Protein AF-A0A3S0TX10-F1 (afdb_monomer)

Mean predicted aligned error: 10.24 Å

Radius of gyration: 19.71 Å; Cα contacts (8 Å, |Δi|>4): 68; chains: 1; bounding box: 41×35×62 Å

Organism: NCBI:txid2138

Foldseek 3Di:
DVVVLLVVLLVVLLVVLLCVCPVDPVSCCLLAVVLLVVLVVCCVPPVVVCVVVVPLVVVVVSLCVSVVSLVVSVVVSCVVCVVPPPVCSCVPSVDDPVSSVVSVCVNSVVSNVVSSVVSLVVVQVVLVVDPNNSSVVSVVVVVVVVD

pLDDT: mean 72.16, std 9.37, range [47.22, 88.06]

Structure (mmCIF, N/CA/C/O backbone):
data_AF-A0A3S0TX10-F1
#
_entry.id   AF-A0A3S0TX10-F1
#
loop_
_atom_site.group_PDB
_atom_site.id
_atom_site.type_symbol
_atom_site.label_atom_id
_atom_site.label_alt_id
_at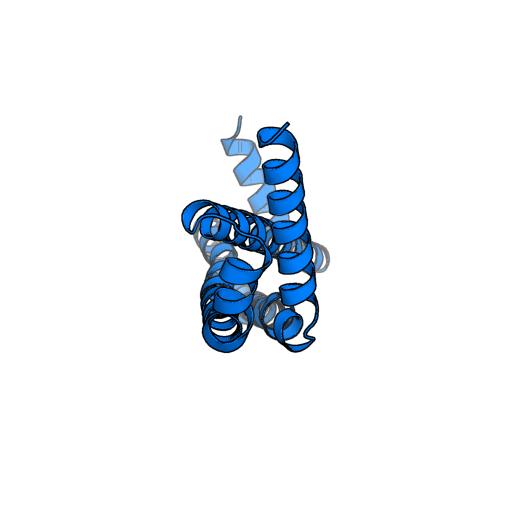om_site.label_comp_id
_atom_site.label_asym_id
_atom_site.label_entity_id
_atom_site.label_seq_id
_atom_site.pdbx_PDB_ins_code
_atom_site.Cartn_x
_atom_site.Cartn_y
_atom_site.Cartn_z
_atom_site.occupancy
_atom_site.B_iso_or_equiv
_atom_site.auth_seq_id
_atom_site.auth_comp_id
_atom_site.auth_asym_id
_atom_site.auth_atom_id
_atom_site.pdbx_PDB_model_num
ATOM 1 N N . MET A 1 1 ? -7.943 11.428 34.087 1.00 52.12 1 MET A N 1
ATOM 2 C CA . MET A 1 1 ? -8.126 9.959 33.962 1.00 52.12 1 MET A CA 1
ATOM 3 C C . MET A 1 1 ? -8.916 9.533 32.709 1.00 52.12 1 MET A C 1
ATOM 5 O O . MET A 1 1 ? -8.463 8.627 32.030 1.00 52.12 1 MET A O 1
ATOM 9 N N . LYS A 1 2 ? -10.019 10.205 32.319 1.00 59.22 2 LYS A N 1
ATOM 10 C CA . L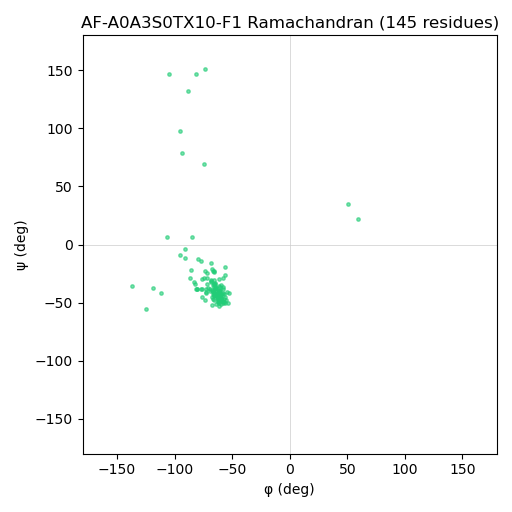YS A 1 2 ? -10.793 9.872 31.091 1.00 59.22 2 LYS A CA 1
ATOM 11 C C . LYS A 1 2 ? -10.019 9.995 29.761 1.00 59.22 2 LYS A C 1
ATOM 13 O O . LYS A 1 2 ? -10.216 9.179 28.869 1.00 59.22 2 LYS A O 1
ATOM 18 N N . ILE A 1 3 ? -9.114 10.972 29.629 1.00 62.28 3 ILE A N 1
ATOM 19 C CA . ILE A 1 3 ? -8.362 11.213 28.377 1.00 62.28 3 ILE A CA 1
ATOM 20 C C . ILE A 1 3 ? -7.417 10.046 28.047 1.00 62.28 3 ILE A C 1
ATOM 22 O O . ILE A 1 3 ? -7.389 9.579 26.910 1.00 62.28 3 ILE A O 1
ATOM 26 N N . SER A 1 4 ? -6.696 9.514 29.042 1.00 68.50 4 SER A N 1
ATOM 27 C CA . SER A 1 4 ? -5.776 8.390 28.817 1.00 68.50 4 SER A CA 1
ATOM 28 C C . SER A 1 4 ? -6.515 7.095 28.465 1.00 68.50 4 SER A C 1
ATOM 30 O O . SER A 1 4 ? -6.001 6.277 27.703 1.00 68.50 4 SER A O 1
ATOM 32 N N . GLN A 1 5 ? -7.739 6.918 28.969 1.00 75.44 5 GLN A N 1
ATOM 33 C CA . GLN A 1 5 ? -8.578 5.767 28.650 1.00 75.44 5 GLN A CA 1
ATOM 34 C C . GLN A 1 5 ? -9.140 5.853 27.222 1.00 75.44 5 GLN A C 1
ATOM 36 O O . GLN A 1 5 ? -9.071 4.866 26.491 1.00 75.44 5 GLN A O 1
ATOM 41 N N . ASN A 1 6 ? -9.586 7.037 26.786 1.00 74.75 6 ASN A N 1
ATOM 42 C CA . ASN A 1 6 ? -10.021 7.269 25.404 1.00 74.75 6 ASN A CA 1
ATOM 43 C C . ASN A 1 6 ? -8.884 7.046 24.400 1.00 74.75 6 ASN A C 1
ATOM 45 O O . ASN A 1 6 ? -9.085 6.378 23.388 1.00 74.75 6 ASN A O 1
ATOM 49 N N . TYR A 1 7 ? -7.675 7.526 24.705 1.00 81.19 7 TYR A N 1
ATOM 50 C CA . TYR A 1 7 ? -6.502 7.290 23.861 1.00 81.19 7 TYR A CA 1
ATOM 51 C C . TYR A 1 7 ? -6.169 5.794 23.738 1.00 81.19 7 TYR A C 1
ATOM 53 O O . TYR A 1 7 ? -5.956 5.284 22.637 1.00 81.19 7 TYR A O 1
ATOM 61 N N . LYS A 1 8 ? -6.202 5.050 24.854 1.00 83.25 8 LYS A N 1
ATOM 62 C CA . LYS A 1 8 ? -6.002 3.591 24.843 1.00 83.25 8 LYS A CA 1
ATOM 63 C C . LYS A 1 8 ? -7.059 2.866 24.006 1.00 83.25 8 LYS A C 1
ATOM 65 O O . LYS A 1 8 ? -6.717 1.927 23.289 1.00 83.25 8 LYS A O 1
ATOM 70 N N . MET A 1 9 ? -8.325 3.279 24.083 1.00 79.75 9 MET A N 1
ATOM 71 C CA . MET A 1 9 ? -9.402 2.678 23.287 1.00 79.75 9 MET A CA 1
ATOM 72 C C . MET A 1 9 ? -9.267 2.996 21.796 1.00 79.75 9 MET A C 1
ATOM 74 O O . MET A 1 9 ? -9.431 2.098 20.972 1.00 79.75 9 MET A O 1
ATOM 78 N N . PHE A 1 10 ? -8.880 4.223 21.450 1.00 82.31 10 PHE A N 1
ATOM 79 C CA . PHE A 1 10 ? -8.600 4.622 20.072 1.00 82.31 10 PHE A CA 1
ATOM 80 C C . PHE A 1 10 ? -7.436 3.828 19.462 1.00 82.31 10 PHE A C 1
ATOM 82 O O . PHE A 1 10 ? -7.574 3.265 18.378 1.00 82.31 10 PHE A O 1
ATOM 89 N N . ASN A 1 11 ? -6.324 3.681 20.187 1.00 85.38 11 ASN A N 1
ATOM 90 C CA . ASN A 1 11 ? -5.182 2.906 19.700 1.00 85.38 11 ASN A CA 1
ATOM 91 C C . ASN A 1 11 ? -5.521 1.409 19.542 1.00 85.38 11 ASN A C 1
ATOM 93 O O . ASN A 1 11 ? -5.140 0.765 18.565 1.00 85.38 11 ASN A O 1
ATOM 97 N N . ARG A 1 12 ? -6.315 0.848 20.468 1.00 83.50 12 ARG A N 1
ATOM 98 C CA . ARG A 1 12 ? -6.854 -0.513 20.315 1.00 83.50 12 ARG A CA 1
ATOM 99 C C . ARG A 1 12 ? -7.730 -0.630 19.071 1.00 83.50 12 ARG A C 1
ATOM 101 O O . ARG A 1 12 ? -7.584 -1.611 18.350 1.00 83.50 12 ARG A O 1
ATOM 108 N N . CYS A 1 13 ? -8.594 0.350 18.805 1.00 81.81 13 CYS A N 1
ATOM 109 C CA . CYS A 1 13 ? -9.435 0.384 17.611 1.00 81.81 13 CYS A CA 1
ATOM 110 C C . CYS A 1 13 ? -8.582 0.327 16.337 1.00 81.81 13 CYS A C 1
ATOM 112 O O . CYS A 1 13 ? -8.811 -0.546 15.508 1.00 81.81 13 CYS A O 1
ATOM 114 N N . ILE A 1 14 ? -7.547 1.167 16.230 1.00 84.62 14 ILE A N 1
ATOM 115 C CA . ILE A 1 14 ? -6.597 1.151 15.103 1.00 84.62 14 ILE A CA 1
ATOM 116 C C . ILE A 1 14 ? -5.948 -0.233 14.949 1.00 84.62 14 ILE A C 1
ATOM 118 O O . ILE A 1 14 ? -5.968 -0.815 13.867 1.00 84.62 14 ILE A O 1
ATOM 122 N N . SER A 1 15 ? -5.418 -0.803 16.034 1.00 85.06 15 SER A N 1
ATOM 123 C CA . SER A 1 15 ? -4.766 -2.120 15.994 1.00 85.06 15 SER A CA 1
ATOM 124 C C . SER A 1 15 ? -5.718 -3.239 15.551 1.00 85.06 15 SER A C 1
ATOM 126 O O . SER A 1 15 ? -5.352 -4.085 14.734 1.00 85.06 15 SER A O 1
ATOM 128 N N . TYR A 1 16 ? -6.958 -3.234 16.047 1.00 81.19 16 TYR A N 1
ATOM 129 C CA . TYR A 1 16 ? -7.984 -4.185 15.621 1.00 81.19 16 TYR A CA 1
ATOM 130 C C . TYR A 1 16 ? -8.372 -4.001 14.156 1.00 81.19 16 TYR A C 1
ATOM 132 O O . TYR A 1 16 ? -8.554 -4.995 13.454 1.00 81.19 16 TYR A O 1
ATOM 140 N N . MET A 1 17 ? -8.475 -2.756 13.695 1.00 80.94 17 MET A N 1
ATOM 141 C CA . MET A 1 17 ? -8.762 -2.437 12.301 1.00 80.94 17 MET A CA 1
ATOM 142 C C . MET A 1 17 ? -7.684 -3.008 11.378 1.00 80.94 17 MET A C 1
ATOM 144 O O . MET A 1 17 ? -8.017 -3.775 10.480 1.00 80.94 17 MET A O 1
ATOM 148 N N . PHE A 1 18 ? -6.403 -2.754 11.662 1.00 83.31 18 PHE A N 1
ATOM 149 C CA . PHE A 1 18 ? -5.292 -3.361 10.919 1.00 83.31 18 PHE A CA 1
ATOM 150 C C . PHE A 1 18 ? -5.383 -4.884 10.881 1.00 83.31 18 PHE A C 1
ATOM 152 O O . PHE A 1 18 ? -5.325 -5.478 9.808 1.00 83.31 18 PHE A O 1
ATOM 159 N N . LYS A 1 19 ? -5.571 -5.520 12.045 1.00 82.62 19 LYS A N 1
ATOM 160 C CA . LYS A 1 19 ? -5.683 -6.981 12.131 1.00 82.62 19 LYS A CA 1
ATOM 161 C C . LYS A 1 19 ? -6.840 -7.525 11.313 1.00 82.62 19 LYS A C 1
ATOM 163 O O . LYS A 1 19 ? -6.720 -8.621 10.797 1.00 82.62 19 LYS A O 1
ATOM 168 N N . THR A 1 20 ? -7.948 -6.798 11.232 1.00 79.25 20 THR A N 1
ATOM 169 C CA . THR A 1 20 ? -9.143 -7.255 10.519 1.00 79.25 20 THR A CA 1
ATOM 170 C C . THR A 1 20 ? -8.955 -7.131 9.009 1.00 79.25 20 THR A C 1
ATOM 172 O O . THR A 1 20 ? -9.225 -8.093 8.301 1.00 79.25 20 THR A O 1
ATOM 175 N N . ILE A 1 21 ? -8.418 -6.002 8.526 1.00 77.31 21 ILE A N 1
ATOM 176 C CA . ILE A 1 21 ? -8.144 -5.784 7.092 1.00 77.31 21 ILE A CA 1
ATOM 177 C C . ILE A 1 21 ? -7.105 -6.784 6.575 1.00 77.31 21 ILE A C 1
ATOM 179 O O . ILE A 1 21 ? -7.272 -7.370 5.511 1.00 77.31 21 ILE A O 1
ATOM 183 N N . LEU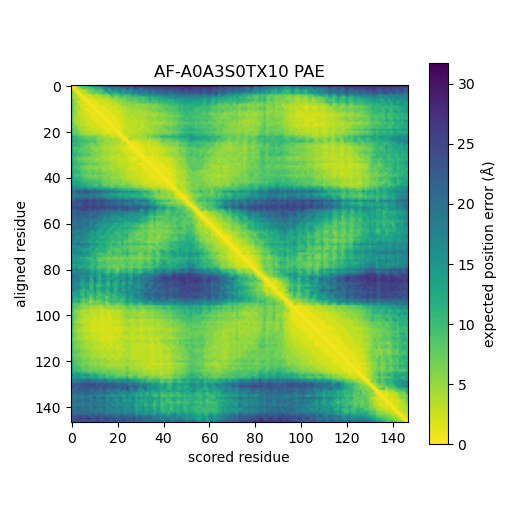 A 1 22 ? -6.039 -7.004 7.343 1.00 80.00 22 LEU A N 1
ATOM 184 C CA . LEU A 1 22 ? -4.917 -7.862 6.960 1.00 80.00 22 LEU A CA 1
ATOM 185 C C . LEU A 1 22 ? -5.151 -9.350 7.276 1.00 80.00 22 LEU A C 1
ATOM 187 O O . LEU A 1 22 ? -4.236 -10.156 7.153 1.00 80.00 22 LEU A O 1
ATOM 191 N N . LYS A 1 23 ? -6.346 -9.749 7.729 1.00 79.62 23 LYS A N 1
ATOM 192 C CA . LYS A 1 23 ? -6.615 -11.154 8.077 1.00 79.62 23 LYS A CA 1
ATOM 193 C C . LYS A 1 23 ? -6.916 -12.014 6.856 1.00 79.62 23 LYS A C 1
ATOM 195 O O . LYS A 1 23 ? -6.590 -13.199 6.845 1.00 79.62 23 LYS A O 1
ATOM 200 N N . THR A 1 24 ? -7.634 -11.462 5.886 1.00 76.69 24 THR A N 1
ATOM 201 C CA . THR A 1 24 ? -8.202 -12.228 4.779 1.00 76.69 24 THR A CA 1
ATOM 202 C C . THR A 1 24 ? -7.201 -12.320 3.632 1.00 76.69 24 THR A C 1
ATOM 204 O O . THR A 1 24 ? -6.621 -11.335 3.203 1.00 76.69 24 THR A O 1
ATOM 207 N N . SER A 1 25 ? -6.987 -13.514 3.081 1.00 74.69 25 SER A N 1
ATOM 208 C CA . SER A 1 25 ? -6.110 -13.686 1.910 1.00 74.69 25 SER A CA 1
ATOM 209 C C . SER A 1 25 ? -6.615 -12.911 0.688 1.00 74.69 25 SER A C 1
ATOM 211 O O . SER A 1 25 ? -5.827 -12.433 -0.124 1.00 74.69 25 SER A O 1
ATOM 213 N N . GLN A 1 26 ? -7.935 -12.740 0.590 1.00 75.12 26 GLN A N 1
ATOM 214 C CA . GLN A 1 26 ? -8.590 -11.976 -0.467 1.00 75.12 26 GLN A CA 1
ATOM 215 C C . GLN A 1 26 ? -8.153 -10.509 -0.482 1.00 75.12 26 GLN A C 1
ATOM 217 O O . GLN A 1 26 ? -7.928 -9.973 -1.565 1.00 75.12 26 GLN A O 1
ATOM 222 N N . THR A 1 27 ? -7.967 -9.867 0.679 1.00 77.00 27 THR A N 1
ATOM 223 C CA . THR A 1 27 ? -7.526 -8.466 0.705 1.00 77.00 27 THR A CA 1
ATOM 224 C C . THR A 1 27 ? -6.141 -8.334 0.095 1.00 77.00 27 THR A C 1
ATOM 226 O O . THR A 1 27 ? -5.965 -7.486 -0.770 1.00 77.00 27 THR A O 1
ATOM 229 N N . TYR A 1 28 ? -5.201 -9.234 0.397 1.00 79.69 28 TYR A N 1
ATOM 230 C CA . TYR A 1 28 ? -3.874 -9.242 -0.234 1.00 79.69 28 TYR A CA 1
ATOM 231 C C . TYR A 1 28 ? -3.910 -9.442 -1.753 1.00 79.69 28 TYR A C 1
ATOM 233 O O . TYR A 1 28 ? -3.123 -8.820 -2.470 1.00 79.69 28 TYR A O 1
ATOM 241 N N . ILE A 1 29 ? -4.830 -10.269 -2.260 1.00 81.44 29 ILE A N 1
ATOM 242 C CA . ILE A 1 29 ? -4.993 -10.475 -3.705 1.00 81.44 29 ILE A CA 1
ATOM 243 C C . ILE A 1 29 ? -5.385 -9.158 -4.381 1.00 81.44 29 ILE A C 1
ATOM 245 O O . ILE A 1 29 ? -4.743 -8.755 -5.349 1.00 81.44 29 ILE A O 1
ATOM 249 N N . TYR A 1 30 ? -6.383 -8.450 -3.851 1.00 76.44 30 TYR A N 1
ATOM 250 C CA . TYR A 1 30 ? -6.824 -7.172 -4.421 1.00 76.44 30 TYR A CA 1
ATOM 251 C C . TYR A 1 30 ? -5.853 -6.014 -4.142 1.00 76.44 30 TYR A C 1
ATOM 253 O O . TYR A 1 30 ? -5.762 -5.086 -4.940 1.00 76.44 30 TYR A O 1
ATOM 261 N N . MET A 1 31 ? -5.118 -6.073 -3.030 1.00 77.19 31 MET A N 1
ATOM 262 C CA . MET A 1 31 ? -4.188 -5.034 -2.570 1.00 77.19 31 MET A CA 1
ATOM 263 C C . MET A 1 31 ? -2.837 -5.054 -3.259 1.00 77.19 31 MET A C 1
ATOM 265 O O . MET A 1 31 ? -2.240 -4.003 -3.458 1.00 77.19 31 MET A O 1
ATOM 269 N N . VAL A 1 32 ? -2.321 -6.247 -3.535 1.00 81.25 32 VAL A N 1
ATOM 270 C CA . VAL A 1 32 ? -0.926 -6.438 -3.936 1.00 81.25 32 VAL A CA 1
ATOM 271 C C . VAL A 1 32 ? -0.870 -7.177 -5.260 1.00 81.25 32 VAL A C 1
ATOM 273 O O . VAL A 1 32 ? -0.314 -6.664 -6.223 1.00 81.25 32 VAL A O 1
ATOM 276 N N . VAL A 1 33 ? -1.496 -8.351 -5.348 1.00 83.25 33 VAL A N 1
ATOM 277 C CA . VAL A 1 33 ? -1.354 -9.227 -6.520 1.00 83.25 33 VAL A CA 1
ATOM 278 C C . VAL A 1 33 ? -1.985 -8.608 -7.769 1.00 83.25 33 VAL A C 1
ATOM 280 O O . VAL A 1 33 ? -1.314 -8.477 -8.787 1.00 83.25 33 VAL A O 1
ATOM 283 N N . ALA A 1 34 ? -3.247 -8.185 -7.695 1.00 81.69 34 ALA A N 1
ATOM 284 C CA . ALA A 1 34 ? -3.957 -7.569 -8.813 1.00 81.69 34 ALA A CA 1
ATOM 285 C C . ALA A 1 34 ? -3.265 -6.297 -9.353 1.00 81.69 34 ALA A C 1
ATOM 287 O O . ALA A 1 34 ? -3.028 -6.236 -10.563 1.00 81.69 34 ALA A O 1
ATOM 288 N N . PRO A 1 35 ? -2.883 -5.307 -8.51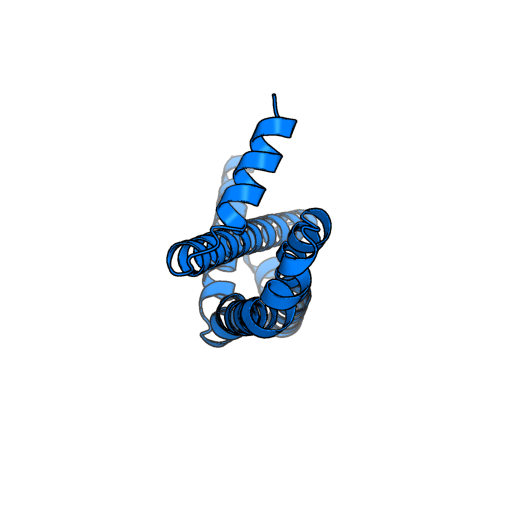8 1.00 80.81 35 PRO A N 1
ATOM 289 C CA . PRO A 1 35 ? -2.199 -4.118 -9.017 1.00 80.81 35 PRO A CA 1
ATOM 290 C C . PRO A 1 35 ? -0.784 -4.412 -9.524 1.00 80.81 35 PRO A C 1
ATOM 292 O O . PRO A 1 35 ? -0.368 -3.776 -10.489 1.00 80.81 35 PRO A O 1
ATOM 295 N N . ILE A 1 36 ? -0.066 -5.389 -8.950 1.00 83.81 36 ILE A N 1
ATOM 296 C CA . ILE A 1 36 ? 1.227 -5.832 -9.492 1.00 83.81 36 ILE A CA 1
ATOM 297 C C . ILE A 1 36 ? 1.042 -6.445 -10.880 1.00 83.81 36 ILE A C 1
ATOM 299 O O . ILE A 1 36 ? 1.688 -6.010 -11.822 1.00 83.81 36 ILE A O 1
ATOM 303 N N . ILE A 1 37 ? 0.127 -7.401 -11.047 1.00 84.75 37 ILE A N 1
ATOM 304 C CA . ILE A 1 37 ? -0.122 -8.022 -12.355 1.00 84.75 37 ILE A CA 1
ATOM 305 C C . ILE A 1 37 ? -0.444 -6.945 -13.393 1.00 84.75 37 ILE A C 1
ATOM 307 O O . ILE A 1 37 ? 0.148 -6.922 -14.472 1.00 84.75 37 ILE A O 1
ATOM 311 N N . LEU A 1 38 ? -1.338 -6.014 -13.055 1.00 82.50 38 LEU A N 1
ATOM 312 C CA . LEU A 1 38 ? -1.723 -4.951 -13.970 1.00 82.50 38 LEU A CA 1
ATOM 313 C C . LEU A 1 38 ? -0.564 -4.005 -14.293 1.00 82.50 38 LEU A C 1
ATOM 315 O O . LEU A 1 38 ? -0.397 -3.662 -15.462 1.00 82.50 38 LEU A O 1
ATOM 319 N N . ILE A 1 39 ? 0.256 -3.606 -13.312 1.00 78.94 39 ILE A N 1
ATOM 320 C CA . ILE A 1 39 ? 1.401 -2.732 -13.595 1.00 78.94 39 ILE A CA 1
ATOM 321 C C . ILE A 1 39 ? 2.436 -3.439 -14.471 1.00 78.94 39 ILE A C 1
ATOM 323 O O . ILE A 1 39 ? 2.990 -2.813 -15.369 1.00 78.94 39 ILE A O 1
ATOM 327 N N . THR A 1 40 ? 2.642 -4.744 -14.283 1.00 80.50 40 THR A N 1
ATOM 328 C CA . THR A 1 40 ? 3.519 -5.552 -15.135 1.00 80.50 40 THR A CA 1
ATOM 329 C C . THR A 1 40 ? 2.993 -5.596 -16.570 1.00 80.50 40 THR A C 1
ATOM 331 O O . THR A 1 40 ? 3.754 -5.358 -17.506 1.00 80.50 40 THR A O 1
ATOM 334 N N . PHE A 1 41 ? 1.686 -5.816 -16.765 1.00 82.19 41 PHE A N 1
ATOM 335 C CA . PHE A 1 41 ? 1.061 -5.753 -18.092 1.00 82.19 41 PHE A CA 1
ATOM 336 C C . PHE A 1 41 ? 1.241 -4.374 -18.738 1.00 82.19 41 PHE A C 1
ATOM 338 O O . PHE A 1 41 ? 1.684 -4.277 -19.880 1.00 82.19 41 PHE A O 1
ATOM 345 N N . VAL A 1 42 ? 0.954 -3.298 -18.006 1.00 77.62 42 VAL A N 1
ATOM 346 C CA . VAL A 1 42 ? 1.119 -1.925 -18.506 1.00 77.62 42 VAL A CA 1
ATOM 347 C C . VAL A 1 42 ? 2.582 -1.634 -18.866 1.00 77.62 42 VAL A C 1
ATOM 349 O O . VAL A 1 42 ? 2.845 -1.023 -19.906 1.00 77.62 42 VAL A O 1
ATOM 352 N N . TYR A 1 43 ? 3.530 -2.111 -18.055 1.00 75.31 43 TYR A N 1
ATOM 353 C CA . TYR A 1 43 ? 4.962 -1.954 -18.295 1.00 75.31 43 TYR A CA 1
ATOM 354 C C . TYR A 1 43 ? 5.392 -2.623 -19.611 1.00 75.31 43 TYR A C 1
ATOM 356 O O . TYR A 1 43 ? 5.956 -1.972 -20.488 1.00 75.31 43 TYR A O 1
ATOM 364 N N . PHE A 1 44 ? 5.065 -3.899 -19.816 1.00 76.50 44 PHE A N 1
ATOM 365 C CA . PHE A 1 44 ? 5.512 -4.606 -21.020 1.00 76.50 44 PHE A CA 1
ATOM 366 C C . PHE A 1 44 ? 4.790 -4.166 -22.297 1.00 76.50 44 PHE A C 1
ATOM 368 O O . PHE A 1 44 ? 5.430 -4.019 -23.335 1.00 76.50 44 PHE A O 1
ATOM 375 N N . PHE A 1 45 ? 3.475 -3.938 -22.241 1.00 74.25 45 PHE A N 1
ATOM 376 C CA . PHE A 1 45 ? 2.696 -3.640 -23.447 1.00 74.25 45 PHE A CA 1
ATOM 377 C C . PHE A 1 45 ? 2.761 -2.177 -23.876 1.00 74.25 45 PHE A C 1
ATOM 379 O O . PHE A 1 45 ? 2.702 -1.896 -25.071 1.00 74.25 45 PHE A O 1
ATOM 386 N N . TRP A 1 46 ? 2.856 -1.238 -22.932 1.00 68.75 46 TRP A N 1
ATOM 387 C CA . TRP A 1 46 ? 2.652 0.178 -23.244 1.00 68.75 46 TRP A CA 1
ATOM 388 C C . TRP A 1 46 ? 3.872 1.040 -22.961 1.00 68.75 46 TRP A C 1
ATOM 390 O O . TRP A 1 46 ? 4.199 1.939 -23.739 1.00 68.75 46 TRP A O 1
ATOM 400 N N . TYR A 1 47 ? 4.587 0.733 -21.884 1.00 65.94 47 TYR A N 1
ATOM 401 C CA . TYR A 1 47 ? 5.738 1.512 -21.453 1.00 65.94 47 TYR A CA 1
ATOM 402 C C . TYR A 1 47 ? 6.895 1.396 -22.455 1.00 65.94 47 TYR A C 1
ATOM 404 O O . TYR A 1 47 ? 7.402 2.423 -22.900 1.00 65.94 47 TYR A O 1
ATOM 412 N N . GLN A 1 48 ? 7.211 0.188 -22.943 1.00 63.38 48 GLN A N 1
ATOM 413 C CA . GLN A 1 48 ? 8.222 -0.007 -23.999 1.00 63.38 48 GLN A CA 1
ATOM 414 C C . GLN A 1 48 ? 7.915 0.772 -25.289 1.00 63.38 48 GLN A C 1
ATOM 416 O O . GLN A 1 48 ? 8.814 1.300 -25.943 1.00 63.38 48 GLN A O 1
ATOM 421 N N . GLN A 1 49 ? 6.638 0.883 -25.661 1.00 63.53 49 GLN A N 1
ATOM 422 C CA . GLN A 1 49 ? 6.241 1.573 -26.887 1.00 63.53 49 GLN A CA 1
ATOM 423 C C . GLN A 1 49 ? 6.314 3.099 -26.740 1.00 63.53 49 GLN A C 1
ATOM 425 O O . GLN A 1 49 ? 6.750 3.789 -27.663 1.00 63.53 49 GLN A O 1
ATOM 430 N N . MET A 1 50 ? 5.935 3.628 -25.574 1.00 60.88 50 MET A N 1
ATOM 431 C CA . MET A 1 50 ? 5.992 5.064 -25.276 1.00 60.88 50 MET A CA 1
ATOM 432 C C . MET A 1 50 ? 7.424 5.564 -25.040 1.00 60.88 50 MET A C 1
ATOM 434 O O . MET A 1 50 ? 7.710 6.747 -25.250 1.00 60.88 50 MET A O 1
ATOM 438 N N . LEU A 1 51 ? 8.348 4.675 -24.676 1.00 53.81 51 LEU A N 1
ATOM 439 C CA . LEU A 1 51 ? 9.745 5.016 -24.419 1.00 53.81 51 LEU A CA 1
ATOM 440 C C . LEU A 1 51 ? 10.544 5.431 -25.636 1.00 53.81 51 LEU A C 1
ATOM 442 O O . LEU A 1 51 ? 11.347 6.358 -25.540 1.00 53.81 51 LEU A O 1
ATOM 446 N N . LYS A 1 52 ? 10.209 4.884 -26.807 1.00 57.00 52 LYS A N 1
ATOM 447 C CA . LYS A 1 52 ? 10.739 5.379 -28.085 1.00 57.00 52 LYS A CA 1
ATOM 448 C C . LYS A 1 52 ? 10.467 6.869 -28.310 1.00 57.00 52 LYS A C 1
ATOM 450 O O . LYS A 1 52 ? 11.128 7.485 -29.135 1.00 57.00 52 LYS A O 1
ATOM 455 N N . THR A 1 53 ? 9.504 7.450 -27.590 1.00 59.34 53 THR A N 1
ATOM 456 C CA . THR A 1 53 ? 9.131 8.865 -27.714 1.00 59.34 53 THR A CA 1
ATOM 457 C C . THR A 1 53 ? 9.574 9.754 -26.544 1.00 59.34 53 THR A C 1
ATOM 459 O O . THR A 1 53 ? 9.200 10.922 -26.530 1.00 59.34 53 THR A O 1
ATOM 462 N N . SER A 1 54 ? 10.356 9.236 -25.580 1.00 57.38 54 SER A N 1
ATOM 463 C CA . SER A 1 54 ? 10.965 9.987 -24.457 1.00 57.38 54 SER A CA 1
ATOM 464 C C . SER A 1 54 ? 10.005 10.877 -23.643 1.00 57.38 54 SER A C 1
ATOM 466 O O . SER A 1 54 ? 10.368 11.963 -23.184 1.00 57.38 54 SER A O 1
ATOM 468 N N . ARG A 1 55 ? 8.747 10.459 -23.460 1.00 62.69 55 ARG A N 1
ATOM 469 C CA . ARG A 1 55 ? 7.735 11.260 -22.746 1.00 62.69 55 ARG A CA 1
ATOM 470 C C . ARG A 1 55 ? 7.673 10.886 -21.263 1.00 62.69 55 ARG A C 1
ATOM 472 O O . ARG A 1 55 ? 6.750 10.202 -20.828 1.00 62.69 55 ARG A O 1
ATOM 479 N N . TYR A 1 56 ? 8.619 11.391 -20.469 1.00 60.22 56 TYR A N 1
ATOM 480 C CA . TYR A 1 56 ? 8.698 11.165 -19.013 1.00 60.22 56 TYR A CA 1
ATOM 481 C C . TYR A 1 56 ? 7.435 11.575 -18.231 1.00 60.22 56 TYR A C 1
ATOM 483 O O . TYR A 1 56 ? 7.124 11.003 -17.190 1.00 60.22 56 TYR A O 1
ATOM 491 N N . ILE A 1 57 ? 6.651 12.522 -18.751 1.00 63.50 57 ILE A N 1
ATOM 492 C CA . ILE A 1 57 ? 5.369 12.925 -18.153 1.00 63.50 57 ILE A CA 1
ATOM 493 C C . ILE A 1 57 ? 4.351 11.775 -18.193 1.00 63.50 57 ILE A C 1
ATOM 495 O O . ILE A 1 57 ? 3.631 11.556 -17.219 1.00 63.50 57 ILE A O 1
ATOM 499 N N . MET A 1 58 ? 4.324 10.977 -19.266 1.00 61.34 58 MET A N 1
ATOM 500 C CA . MET A 1 58 ? 3.403 9.838 -19.350 1.00 61.34 58 MET A CA 1
ATOM 501 C C . MET A 1 58 ? 3.747 8.754 -18.327 1.00 61.34 58 MET A C 1
ATOM 503 O O . MET A 1 58 ? 2.844 8.191 -17.718 1.00 61.34 58 MET A O 1
ATOM 507 N N . ILE A 1 59 ? 5.035 8.546 -18.046 1.00 62.97 59 ILE A N 1
ATOM 508 C CA . ILE A 1 59 ? 5.516 7.615 -17.016 1.00 62.97 59 ILE A CA 1
ATOM 509 C C . ILE A 1 59 ? 4.913 7.935 -15.643 1.00 62.97 59 ILE A C 1
ATOM 511 O O . ILE A 1 59 ? 4.426 7.038 -14.956 1.00 62.97 59 ILE A O 1
ATOM 515 N N . SER A 1 60 ? 4.885 9.216 -15.268 1.00 64.00 60 SER A N 1
ATOM 516 C CA . SER A 1 60 ? 4.323 9.659 -13.985 1.00 64.00 60 SER A CA 1
ATOM 517 C C . SER A 1 60 ? 2.810 9.439 -13.865 1.00 64.00 60 SER A C 1
ATOM 519 O O . SER A 1 60 ? 2.287 9.308 -12.766 1.00 64.00 60 SER A O 1
ATOM 521 N N . SER A 1 61 ? 2.090 9.355 -14.986 1.00 65.56 61 SER A N 1
ATOM 522 C CA . SER A 1 61 ? 0.655 9.046 -14.974 1.00 65.56 61 SER A CA 1
ATOM 523 C C . SER A 1 61 ? 0.404 7.554 -14.726 1.00 65.56 61 SER A C 1
ATOM 525 O O . SER A 1 61 ? -0.587 7.180 -14.101 1.00 65.56 61 SER A O 1
ATOM 527 N N . PHE A 1 62 ? 1.330 6.690 -15.154 1.00 65.56 62 PHE A N 1
ATOM 528 C CA . PHE A 1 62 ? 1.235 5.243 -14.957 1.00 65.56 62 PHE A CA 1
ATOM 529 C C . PHE A 1 62 ? 1.470 4.814 -13.505 1.00 65.56 62 PHE A C 1
ATOM 531 O O . PHE A 1 62 ? 0.859 3.846 -13.055 1.00 65.56 62 PHE A O 1
ATOM 538 N N . THR A 1 63 ? 2.263 5.564 -12.735 1.00 65.44 63 THR A N 1
ATOM 539 C CA . THR A 1 63 ? 2.443 5.311 -11.293 1.00 65.44 63 THR A CA 1
ATOM 540 C C . THR A 1 63 ? 1.181 5.609 -10.471 1.00 65.44 63 THR A C 1
ATOM 542 O O . THR A 1 63 ? 1.059 5.123 -9.348 1.00 65.44 63 THR A O 1
ATOM 545 N N . ILE A 1 64 ? 0.208 6.336 -11.036 1.00 69.12 64 ILE A N 1
ATOM 546 C CA . ILE A 1 64 ? -1.090 6.636 -10.407 1.00 69.12 64 ILE A CA 1
ATOM 547 C C . ILE A 1 64 ? -2.113 5.513 -10.651 1.00 69.12 64 ILE A C 1
ATOM 549 O O . ILE A 1 64 ? -3.047 5.351 -9.872 1.00 69.12 64 ILE A O 1
ATOM 553 N N . ILE A 1 65 ? -1.942 4.676 -11.680 1.00 71.12 65 ILE A N 1
ATOM 554 C CA . ILE A 1 65 ? -2.895 3.597 -12.005 1.00 71.12 65 ILE A CA 1
ATOM 555 C C . ILE A 1 65 ? -3.103 2.603 -10.847 1.00 71.12 65 ILE A C 1
ATOM 557 O O . ILE A 1 65 ? -4.255 2.270 -10.557 1.00 71.12 65 ILE A O 1
ATOM 561 N N . PRO A 1 66 ? -2.064 2.170 -10.110 1.00 67.69 66 PRO A N 1
ATOM 562 C CA . PRO A 1 66 ? -2.250 1.373 -8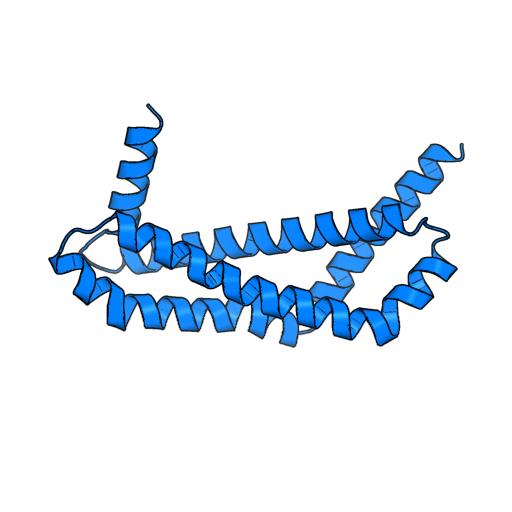.900 1.00 67.69 66 PRO A CA 1
ATOM 563 C C . PRO A 1 66 ? -3.115 2.045 -7.830 1.00 67.69 66 PRO A C 1
ATOM 565 O O . PRO A 1 66 ? -3.807 1.355 -7.081 1.00 67.69 66 PRO A O 1
ATOM 568 N N . ALA A 1 67 ? -3.136 3.381 -7.776 1.00 67.56 67 ALA A N 1
ATOM 569 C CA . ALA A 1 67 ? -3.994 4.130 -6.862 1.00 67.56 67 ALA A CA 1
ATOM 570 C C . ALA A 1 67 ? -5.489 3.970 -7.175 1.00 67.56 67 ALA A C 1
ATOM 572 O O . ALA A 1 67 ? -6.317 4.093 -6.276 1.00 67.56 67 ALA A O 1
ATOM 573 N N . LEU A 1 68 ? -5.858 3.610 -8.408 1.00 70.38 68 LEU A N 1
ATOM 574 C CA . LEU A 1 68 ? -7.251 3.314 -8.757 1.00 70.38 68 LEU A CA 1
ATOM 575 C C . LEU A 1 68 ? -7.721 1.981 -8.159 1.00 70.38 68 LEU A C 1
ATOM 577 O O . LEU A 1 68 ? -8.865 1.876 -7.721 1.00 70.38 68 LEU A O 1
ATOM 581 N N . PHE A 1 69 ? -6.836 0.985 -8.047 1.00 67.19 69 PHE A N 1
ATOM 582 C CA . PHE A 1 69 ? -7.149 -0.289 -7.378 1.00 67.19 69 PHE A CA 1
ATOM 583 C C . PHE A 1 69 ? -7.384 -0.125 -5.871 1.00 67.19 69 PHE A C 1
ATOM 585 O O . PHE A 1 69 ? -8.123 -0.898 -5.258 1.00 67.19 69 PHE A O 1
ATOM 592 N N . LEU A 1 70 ? -6.853 0.949 -5.288 1.00 67.06 70 LEU A N 1
ATOM 593 C CA . LEU A 1 70 ? -7.067 1.306 -3.888 1.00 67.06 70 LEU A CA 1
ATOM 594 C C . LEU A 1 70 ? -8.499 1.827 -3.628 1.00 67.06 70 LEU A C 1
ATOM 596 O O . LEU A 1 70 ? -9.011 1.655 -2.521 1.00 67.06 70 LEU A O 1
ATOM 600 N N . LEU A 1 71 ? -9.202 2.364 -4.638 1.00 68.50 71 LEU A N 1
ATOM 601 C CA . LEU A 1 71 ? -10.628 2.726 -4.522 1.00 68.50 71 LEU A CA 1
ATOM 602 C C . LEU A 1 71 ? -11.529 1.490 -4.405 1.00 68.50 71 LEU A C 1
ATOM 604 O O . LEU A 1 71 ? -12.486 1.481 -3.623 1.00 68.50 71 LEU A O 1
ATOM 608 N N . PHE A 1 72 ? -11.205 0.425 -5.142 1.00 68.00 72 PHE A N 1
ATOM 609 C CA . PHE A 1 72 ? -11.926 -0.848 -5.064 1.00 68.00 72 PHE A CA 1
ATOM 610 C C . PHE A 1 72 ? -11.733 -1.516 -3.702 1.00 68.00 72 PHE A C 1
ATOM 612 O O . PHE A 1 72 ? -12.692 -2.007 -3.110 1.00 68.00 72 PHE A O 1
ATOM 619 N N . LEU A 1 73 ? -10.517 -1.450 -3.159 1.00 67.44 73 LEU A N 1
ATOM 620 C CA . LEU A 1 73 ? -10.188 -1.912 -1.814 1.00 67.44 73 LEU A CA 1
ATOM 621 C C . LEU A 1 73 ? -10.966 -1.144 -0.741 1.00 67.44 73 LEU A C 1
ATOM 623 O O . LEU A 1 73 ? -11.602 -1.763 0.110 1.00 67.44 73 LEU A O 1
ATOM 627 N N . GLY A 1 74 ? -10.953 0.192 -0.785 1.00 66.81 74 GLY A N 1
ATOM 628 C CA . GLY A 1 74 ? -11.715 1.013 0.159 1.00 66.81 74 GLY A CA 1
ATOM 629 C C . GLY A 1 74 ? -13.206 0.668 0.131 1.00 66.81 74 GLY A C 1
ATOM 630 O O . GLY A 1 74 ? -13.824 0.492 1.180 1.00 66.81 74 GLY A O 1
ATOM 631 N N . SER A 1 75 ? -13.761 0.473 -1.066 1.00 68.31 75 SER A N 1
ATOM 632 C CA . SER A 1 75 ? -15.160 0.079 -1.264 1.00 68.31 75 SER A CA 1
ATOM 633 C C . SER A 1 75 ? -15.460 -1.319 -0.710 1.00 68.31 75 SER A C 1
ATOM 635 O O . SER A 1 75 ? -16.472 -1.503 -0.033 1.00 68.31 75 SER A O 1
ATOM 637 N N . PHE A 1 76 ? -14.564 -2.286 -0.936 1.00 72.00 76 PHE A N 1
ATOM 638 C CA . PHE A 1 76 ? -14.674 -3.648 -0.409 1.00 72.00 76 PHE A CA 1
ATOM 639 C C . PHE A 1 76 ? -14.656 -3.663 1.124 1.00 72.00 76 PHE A C 1
ATOM 641 O O . PHE A 1 76 ? -15.570 -4.211 1.739 1.00 72.00 76 PHE A O 1
ATOM 648 N N . ILE A 1 77 ? -13.682 -2.986 1.742 1.00 70.44 77 ILE A N 1
ATOM 649 C CA . ILE A 1 77 ? -13.566 -2.897 3.205 1.00 70.44 77 ILE A CA 1
ATOM 650 C C . ILE A 1 77 ? -14.806 -2.238 3.804 1.00 70.44 77 ILE A C 1
ATOM 652 O O . ILE A 1 77 ? -15.347 -2.734 4.789 1.00 70.44 77 ILE A O 1
ATOM 656 N N . ILE A 1 78 ? -15.291 -1.141 3.212 1.00 68.94 78 ILE A N 1
ATOM 657 C CA . ILE A 1 78 ? -16.496 -0.455 3.695 1.00 68.94 78 ILE A CA 1
ATOM 658 C C . ILE A 1 78 ? -17.715 -1.381 3.621 1.00 68.94 78 ILE A C 1
ATOM 660 O O . ILE A 1 78 ? -18.486 -1.423 4.579 1.00 68.94 78 ILE A O 1
ATOM 664 N N . CYS A 1 79 ? -17.884 -2.143 2.537 1.00 67.44 79 CYS A N 1
ATOM 665 C CA . CYS A 1 79 ? -19.007 -3.074 2.392 1.00 67.44 79 CYS A CA 1
ATOM 666 C C . CYS A 1 79 ? -18.930 -4.231 3.396 1.00 67.44 79 CYS A C 1
ATOM 668 O O . CYS A 1 79 ? -19.909 -4.506 4.086 1.00 67.44 79 CYS A O 1
ATOM 670 N N . GLU A 1 80 ? -17.764 -4.861 3.540 1.00 68.31 80 GLU A N 1
ATOM 671 C CA . GLU A 1 80 ? -17.555 -5.977 4.471 1.00 68.31 80 GLU A CA 1
ATOM 672 C C . GLU A 1 80 ? -17.721 -5.534 5.940 1.00 68.31 80 GLU A C 1
ATOM 674 O O . GLU A 1 80 ? -18.229 -6.270 6.795 1.00 68.31 80 GLU A O 1
ATOM 679 N N . TRP A 1 81 ? -17.332 -4.292 6.248 1.00 65.56 81 TRP A N 1
ATOM 680 C CA . TRP A 1 81 ? -17.374 -3.757 7.608 1.00 65.56 81 TRP A CA 1
ATOM 681 C C . TRP A 1 81 ? -18.711 -3.148 7.989 1.00 65.56 81 TRP A C 1
ATOM 683 O O . TRP A 1 81 ? -19.055 -3.186 9.177 1.00 65.56 81 TRP A O 1
ATOM 693 N N . ARG A 1 82 ? -19.467 -2.620 7.017 1.00 62.31 82 ARG A N 1
ATOM 694 C CA . ARG A 1 82 ? -20.843 -2.146 7.219 1.00 62.31 82 ARG A CA 1
ATOM 695 C C . ARG A 1 82 ? -21.691 -3.238 7.868 1.00 62.31 82 ARG A C 1
ATOM 697 O O . ARG A 1 82 ? -22.416 -2.952 8.817 1.00 62.31 82 ARG A O 1
ATOM 704 N N . ASP A 1 83 ? -21.520 -4.477 7.416 1.00 57.34 83 ASP A N 1
ATOM 705 C CA . ASP A 1 83 ? -22.415 -5.580 7.766 1.00 57.34 83 ASP A CA 1
ATOM 706 C C . ASP A 1 83 ? -21.973 -6.355 9.033 1.00 57.34 83 ASP A C 1
ATOM 708 O O . ASP A 1 83 ? -22.762 -7.110 9.597 1.00 57.34 83 ASP A O 1
ATOM 712 N N . SER A 1 84 ? -20.753 -6.142 9.560 1.00 59.22 84 SER A N 1
ATOM 713 C CA . SER A 1 84 ? -20.205 -6.966 10.664 1.00 59.22 84 SER A CA 1
ATOM 714 C C . SER A 1 84 ? -19.482 -6.218 11.799 1.00 59.22 84 SER A C 1
ATOM 716 O O . SER A 1 84 ? -19.589 -6.601 12.971 1.00 59.22 84 SER A O 1
ATOM 718 N N . VAL A 1 85 ? -18.757 -5.142 11.488 1.00 58.50 85 VAL A N 1
ATOM 719 C CA . VAL A 1 85 ? -17.757 -4.524 12.381 1.00 58.50 85 VAL A CA 1
ATOM 720 C C . VAL A 1 85 ? -18.227 -3.149 12.857 1.00 58.50 85 VAL A C 1
ATOM 722 O O . VAL A 1 85 ? -18.160 -2.842 14.044 1.00 58.50 85 VAL A O 1
ATOM 725 N N . PHE A 1 86 ? -18.810 -2.330 11.986 1.00 57.78 86 PHE A N 1
ATOM 726 C CA . PHE A 1 86 ? -19.133 -0.936 12.306 1.00 57.78 86 PHE A CA 1
ATOM 727 C C . PHE A 1 86 ? -20.101 -0.794 13.498 1.00 57.78 86 PHE A C 1
ATOM 729 O O . PHE A 1 86 ? -19.850 -0.033 14.434 1.00 57.78 86 PHE A O 1
ATOM 736 N N . LEU A 1 87 ? -21.178 -1.589 13.514 1.00 56.91 87 LEU A N 1
ATOM 737 C CA . LEU A 1 87 ? -22.203 -1.577 14.567 1.00 56.91 87 LEU A CA 1
ATOM 738 C C . LEU A 1 87 ? -21.721 -2.190 15.889 1.00 56.91 87 LEU A C 1
ATOM 740 O O . LEU A 1 87 ? -22.042 -1.672 16.960 1.00 56.91 87 LEU A O 1
ATOM 744 N N . LYS A 1 88 ? -20.920 -3.263 15.837 1.00 60.22 88 LYS A N 1
ATOM 745 C CA . LYS A 1 88 ? -20.354 -3.899 17.039 1.00 60.22 88 LYS A CA 1
ATOM 746 C C . LYS A 1 88 ? -19.280 -3.031 17.690 1.00 60.22 88 LYS A C 1
ATOM 748 O O . LYS A 1 88 ? -19.227 -2.962 18.914 1.00 60.22 88 LYS A O 1
ATOM 753 N N . TYR A 1 89 ? -18.452 -2.343 16.906 1.00 60.44 89 TYR A N 1
ATOM 754 C CA . TYR A 1 89 ? -17.342 -1.548 17.435 1.00 60.44 89 TYR A CA 1
ATOM 755 C C . TYR A 1 89 ? -17.797 -0.210 18.032 1.00 60.44 89 TYR A C 1
ATOM 757 O O . TYR A 1 89 ? -17.314 0.156 19.104 1.00 60.44 89 TYR A O 1
ATOM 765 N N . LEU A 1 90 ? -18.781 0.468 17.425 1.00 60.31 90 LEU A N 1
ATOM 766 C CA . LEU A 1 90 ? -19.415 1.659 18.016 1.00 60.31 90 LEU A CA 1
ATOM 767 C C . LEU A 1 90 ? -20.035 1.356 19.388 1.00 60.31 90 LEU A C 1
ATOM 769 O O . LEU A 1 90 ? -19.928 2.164 20.308 1.00 60.31 90 LEU A O 1
ATOM 773 N N . LYS A 1 91 ? -20.641 0.172 19.538 1.00 60.50 91 LYS A N 1
ATOM 774 C CA . LYS A 1 91 ? -21.308 -0.247 20.778 1.00 60.50 91 LYS A CA 1
ATOM 775 C C . LYS A 1 91 ? -20.335 -0.794 21.834 1.00 60.50 91 LYS A C 1
ATOM 777 O O . LYS A 1 91 ? -20.505 -0.485 23.007 1.00 60.50 91 LYS A O 1
ATOM 782 N N . ASN A 1 92 ? -19.306 -1.553 21.437 1.00 63.34 92 ASN A N 1
ATOM 783 C CA . ASN A 1 92 ? -18.365 -2.196 22.372 1.00 63.34 92 ASN A CA 1
ATOM 784 C C . ASN A 1 92 ? -17.224 -1.290 22.853 1.00 63.34 92 ASN A C 1
ATOM 786 O O . ASN A 1 92 ? -16.758 -1.463 23.976 1.00 63.34 92 ASN A O 1
ATOM 790 N N . PHE A 1 93 ? -16.742 -0.355 22.028 1.00 65.75 93 PHE A N 1
ATOM 791 C CA . PHE A 1 93 ? -15.617 0.513 22.406 1.00 65.75 93 PHE A CA 1
ATOM 792 C C . PHE A 1 93 ? -16.060 1.866 22.974 1.00 65.75 93 PHE A C 1
ATOM 794 O O . PHE A 1 93 ? -15.219 2.616 23.461 1.00 65.75 93 PHE A O 1
ATOM 801 N N . GLY A 1 94 ? -17.355 2.203 22.907 1.00 66.38 94 GLY A N 1
ATOM 802 C CA . GLY A 1 94 ? -17.876 3.490 23.384 1.00 66.38 94 GLY A CA 1
ATOM 803 C C . GLY A 1 94 ? -17.249 4.707 22.688 1.00 66.38 94 GLY A C 1
ATOM 804 O O . GLY A 1 94 ? -17.232 5.799 23.253 1.00 66.38 94 GLY A O 1
ATOM 805 N N . LEU A 1 95 ? -16.687 4.515 21.490 1.00 71.50 95 LEU A N 1
ATOM 806 C CA . LEU A 1 95 ? -16.016 5.559 20.720 1.00 71.50 95 LEU A CA 1
ATOM 807 C C . LEU A 1 95 ? -17.033 6.413 19.969 1.00 71.50 95 LEU A C 1
ATOM 809 O O . LEU A 1 95 ? -18.054 5.923 19.487 1.00 71.50 95 LEU A O 1
ATOM 813 N N . ASN A 1 96 ? -16.722 7.699 19.820 1.00 76.44 96 ASN A N 1
ATOM 814 C CA . ASN A 1 96 ? -17.572 8.607 19.063 1.00 76.44 96 ASN A CA 1
ATOM 815 C C . ASN A 1 96 ? -17.438 8.344 17.548 1.00 76.44 96 ASN A C 1
ATOM 817 O O . ASN A 1 96 ? -16.369 7.945 17.079 1.00 76.44 96 ASN A O 1
ATOM 821 N N . LYS A 1 97 ? -18.488 8.613 16.757 1.00 74.62 97 LYS A N 1
ATOM 822 C CA . LYS A 1 97 ? -18.505 8.332 15.300 1.00 74.62 97 LYS A CA 1
ATOM 823 C C . LYS A 1 97 ? -17.317 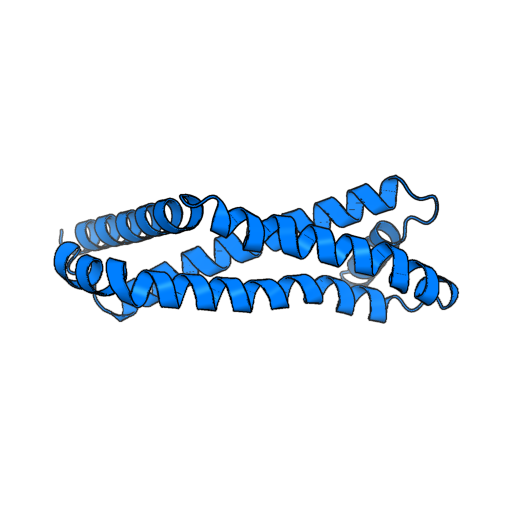8.965 14.562 1.00 74.62 97 LYS A C 1
ATOM 825 O O . LYS A 1 97 ? -16.686 8.313 13.736 1.00 74.62 97 LYS A O 1
ATOM 830 N N . LEU A 1 98 ? -16.968 10.202 14.922 1.00 79.19 98 LEU A N 1
ATOM 831 C CA . LEU A 1 98 ? -15.823 10.922 14.351 1.00 79.19 98 LEU A CA 1
ATOM 832 C C . LEU A 1 98 ? -14.481 10.256 14.673 1.00 79.19 98 LEU A C 1
ATOM 834 O O . LEU A 1 98 ? -13.607 10.188 13.817 1.00 79.19 98 LEU A O 1
ATOM 838 N N . GLN A 1 99 ? -14.321 9.726 15.889 1.00 80.81 99 GLN A N 1
ATOM 839 C CA . GLN A 1 99 ? -13.102 9.013 16.277 1.00 80.81 99 GLN A CA 1
ATOM 840 C C . GLN A 1 99 ? -12.972 7.704 15.498 1.00 80.81 99 GLN A C 1
ATOM 842 O O . GLN A 1 99 ? -11.884 7.364 15.049 1.00 80.81 99 GLN A O 1
ATOM 847 N N . PHE A 1 100 ? -14.077 6.993 15.274 1.00 79.50 100 PHE A N 1
ATOM 848 C CA . PHE A 1 100 ? -14.062 5.801 14.430 1.00 79.50 100 PHE A CA 1
ATOM 849 C C . PHE A 1 100 ? -13.659 6.132 12.984 1.00 79.50 100 PHE A C 1
ATOM 851 O O . PHE A 1 100 ? -12.789 5.469 12.425 1.00 79.50 100 PHE A O 1
ATOM 858 N N . MET A 1 101 ? -14.244 7.179 12.394 1.00 80.69 101 MET A N 1
ATOM 859 C CA . MET A 1 101 ? -13.892 7.620 11.039 1.00 80.69 101 MET A CA 1
ATOM 860 C C . MET A 1 101 ? -12.422 8.045 10.934 1.00 80.69 101 MET A C 1
ATOM 862 O O . MET A 1 101 ? -11.752 7.672 9.976 1.00 80.69 101 MET A O 1
ATOM 866 N N . ALA A 1 102 ? -11.898 8.756 11.936 1.00 84.31 102 ALA A N 1
ATOM 867 C CA . ALA A 1 102 ? -10.487 9.130 11.983 1.00 84.31 102 ALA A CA 1
ATOM 868 C C . ALA A 1 102 ? -9.565 7.901 12.066 1.00 84.31 102 ALA A C 1
ATOM 870 O O . ALA A 1 102 ? -8.573 7.832 11.345 1.00 84.31 102 ALA A O 1
ATOM 871 N N . ALA A 1 103 ? -9.905 6.908 12.896 1.00 83.94 103 ALA A N 1
ATOM 872 C CA . ALA A 1 103 ? -9.152 5.657 12.984 1.00 83.94 103 ALA A CA 1
ATOM 873 C C . ALA A 1 103 ? -9.151 4.901 11.647 1.00 83.94 103 ALA A C 1
ATOM 875 O O . ALA A 1 103 ? -8.096 4.459 11.197 1.00 83.94 103 ALA A O 1
ATOM 876 N N . LEU A 1 104 ? -10.312 4.806 10.990 1.00 81.88 104 LEU A N 1
ATOM 877 C CA . LEU A 1 104 ? -10.446 4.167 9.681 1.00 81.88 104 LEU A CA 1
ATOM 878 C C . LEU A 1 104 ? -9.573 4.864 8.629 1.00 81.88 104 LEU A C 1
ATOM 880 O O . LEU A 1 104 ? -8.848 4.196 7.897 1.00 81.88 104 LEU A O 1
ATOM 884 N N . LEU A 1 105 ? -9.610 6.198 8.585 1.00 84.12 105 LEU A N 1
ATOM 885 C CA . LEU A 1 105 ? -8.824 6.992 7.643 1.00 84.12 105 LEU A CA 1
ATOM 886 C C . LEU A 1 105 ? -7.323 6.779 7.851 1.00 84.12 105 LEU A C 1
ATOM 888 O O . LEU A 1 105 ? -6.613 6.540 6.879 1.00 84.12 105 LEU A O 1
ATOM 892 N N . ILE A 1 106 ? -6.849 6.794 9.103 1.00 87.94 106 ILE A N 1
ATOM 893 C CA . ILE A 1 106 ? -5.436 6.540 9.426 1.00 87.94 106 ILE A CA 1
ATOM 894 C C . ILE A 1 106 ? -5.002 5.171 8.903 1.00 87.94 106 ILE A C 1
ATOM 896 O O . ILE A 1 106 ? -3.963 5.073 8.252 1.00 87.94 106 ILE A O 1
ATOM 900 N N . VAL A 1 107 ? -5.791 4.126 9.170 1.00 85.69 107 VAL A N 1
ATOM 901 C CA . VAL A 1 107 ? -5.470 2.747 8.777 1.00 85.69 107 VAL A CA 1
ATOM 902 C C . VAL A 1 107 ? -5.468 2.595 7.256 1.00 85.69 107 VAL A C 1
ATOM 904 O O . VAL A 1 107 ? -4.511 2.068 6.694 1.00 85.69 107 VAL A O 1
ATOM 907 N N . LEU A 1 108 ? -6.500 3.094 6.572 1.00 82.19 108 LEU A N 1
ATOM 908 C CA . LEU A 1 108 ? -6.570 3.040 5.110 1.00 82.19 108 LEU A CA 1
ATOM 909 C C . LEU A 1 108 ? -5.417 3.811 4.469 1.00 82.19 108 LEU A C 1
ATOM 911 O O . LEU A 1 108 ? -4.791 3.296 3.545 1.00 82.19 108 LEU A O 1
ATOM 915 N N . PHE A 1 109 ? -5.098 5.002 4.979 1.00 84.69 109 PHE A N 1
ATOM 916 C CA . PHE A 1 109 ? -3.990 5.813 4.485 1.00 84.69 109 PHE A CA 1
ATOM 917 C C . PHE A 1 109 ? -2.645 5.100 4.643 1.00 84.69 109 PHE A C 1
ATOM 919 O O . PHE A 1 109 ? -1.888 5.008 3.684 1.00 84.69 109 PHE A O 1
ATOM 926 N N . THR A 1 110 ? -2.352 4.549 5.823 1.00 88.06 110 THR A N 1
ATOM 927 C CA . THR A 1 110 ? -1.076 3.853 6.075 1.00 88.06 110 THR A CA 1
ATOM 928 C C . THR A 1 110 ? -0.921 2.598 5.227 1.00 88.06 110 THR A C 1
ATOM 930 O O . THR A 1 110 ? 0.143 2.380 4.652 1.00 88.06 110 THR A O 1
ATOM 933 N N . ILE A 1 111 ? -1.980 1.795 5.105 1.00 83.56 111 ILE A N 1
ATOM 934 C CA . ILE A 1 111 ? -1.992 0.616 4.233 1.00 83.56 111 ILE A CA 1
ATOM 935 C C . ILE A 1 111 ? -1.755 1.022 2.774 1.00 83.56 111 ILE A C 1
ATOM 937 O O . ILE A 1 111 ? -0.903 0.452 2.096 1.00 83.56 111 ILE A O 1
ATOM 941 N N . THR A 1 112 ? -2.482 2.036 2.311 1.00 77.94 112 THR A N 1
ATOM 942 C CA . THR A 1 112 ? -2.384 2.565 0.946 1.00 77.94 112 THR A CA 1
ATOM 943 C C . THR A 1 112 ? -0.979 3.074 0.650 1.00 77.94 112 THR A C 1
ATOM 945 O O . THR A 1 112 ? -0.385 2.713 -0.363 1.00 77.94 112 THR A O 1
ATOM 948 N N . PHE A 1 113 ? -0.418 3.861 1.565 1.00 83.62 113 PHE A N 1
ATOM 949 C CA . PHE A 1 113 ? 0.930 4.396 1.450 1.00 83.62 113 PHE A CA 1
ATOM 950 C C . PHE A 1 113 ? 1.971 3.276 1.346 1.00 83.62 113 PHE A C 1
ATOM 952 O O . PHE A 1 113 ? 2.812 3.305 0.451 1.00 83.62 113 PHE A O 1
ATOM 959 N N . ALA A 1 114 ? 1.880 2.247 2.194 1.00 85.25 114 ALA A N 1
ATOM 960 C CA . ALA A 1 114 ? 2.790 1.103 2.153 1.00 85.25 114 ALA A CA 1
ATOM 961 C C . ALA A 1 114 ? 2.720 0.332 0.821 1.00 85.25 114 ALA A C 1
ATOM 963 O O . ALA A 1 114 ? 3.756 -0.051 0.280 1.00 85.25 114 ALA A O 1
ATOM 964 N N . ILE A 1 115 ? 1.519 0.134 0.269 1.00 81.56 115 ILE A N 1
ATOM 965 C CA . ILE A 1 115 ? 1.332 -0.554 -1.019 1.00 81.56 115 ILE A CA 1
ATOM 966 C C . ILE A 1 115 ? 1.936 0.247 -2.166 1.00 81.56 115 ILE A C 1
ATOM 968 O O . ILE A 1 115 ? 2.620 -0.328 -3.007 1.00 81.56 115 ILE A O 1
ATOM 972 N N . ILE A 1 116 ? 1.716 1.564 -2.199 1.00 79.81 116 ILE A N 1
ATOM 973 C CA . ILE A 1 116 ? 2.292 2.428 -3.236 1.00 79.81 116 ILE A CA 1
ATOM 974 C C . ILE A 1 116 ? 3.818 2.300 -3.234 1.00 79.81 116 ILE A C 1
ATOM 976 O O . ILE A 1 116 ? 4.409 2.063 -4.285 1.00 79.81 116 ILE A O 1
ATOM 980 N N . TRP A 1 117 ? 4.453 2.370 -2.060 1.00 82.94 117 TRP A N 1
ATOM 981 C CA . TRP A 1 117 ? 5.901 2.184 -1.942 1.00 82.94 117 TRP A CA 1
ATOM 982 C C . TRP A 1 117 ? 6.371 0.804 -2.397 1.00 82.94 117 TRP A C 1
ATOM 984 O O . TRP A 1 117 ? 7.394 0.704 -3.073 1.00 82.94 117 TRP A O 1
ATOM 994 N N . LEU A 1 118 ? 5.617 -0.252 -2.082 1.00 85.25 118 LEU A N 1
ATOM 995 C CA . LEU A 1 118 ? 5.916 -1.607 -2.546 1.00 85.25 118 LEU A CA 1
ATOM 996 C C . LEU A 1 118 ? 5.880 -1.680 -4.079 1.00 85.25 118 LEU A C 1
ATOM 998 O O . LEU A 1 118 ? 6.806 -2.207 -4.689 1.00 85.25 118 LEU A O 1
ATOM 1002 N N . ILE A 1 119 ? 4.852 -1.109 -4.708 1.00 79.81 119 ILE A N 1
ATOM 1003 C CA . ILE A 1 119 ? 4.689 -1.125 -6.168 1.00 79.81 119 ILE A CA 1
ATOM 1004 C C . ILE A 1 119 ? 5.776 -0.300 -6.863 1.00 79.81 119 ILE A C 1
ATOM 1006 O O . ILE A 1 119 ? 6.324 -0.742 -7.871 1.00 79.81 119 ILE A O 1
ATOM 1010 N N . VAL A 1 120 ? 6.135 0.864 -6.314 1.00 77.69 120 VAL A N 1
ATOM 1011 C CA . VAL A 1 120 ? 7.258 1.670 -6.820 1.00 77.69 120 VAL A CA 1
ATOM 1012 C C . VAL A 1 120 ? 8.573 0.894 -6.708 1.00 77.69 120 VAL A C 1
ATOM 1014 O O . VAL A 1 120 ? 9.334 0.846 -7.672 1.00 77.69 120 VAL A O 1
ATOM 1017 N N . GLY A 1 121 ? 8.819 0.230 -5.574 1.00 82.00 121 GLY A N 1
ATOM 1018 C CA . GLY A 1 121 ? 9.989 -0.633 -5.397 1.00 82.00 121 GLY A CA 1
ATOM 1019 C C . GLY A 1 121 ? 10.019 -1.802 -6.386 1.00 82.00 121 GLY A C 1
ATOM 1020 O O . GLY A 1 121 ? 11.062 -2.102 -6.957 1.00 82.00 121 GLY A O 1
ATOM 1021 N N . TYR A 1 122 ? 8.870 -2.427 -6.649 1.00 83.25 122 TYR A N 1
ATOM 1022 C CA . TYR A 1 122 ? 8.741 -3.488 -7.650 1.00 83.25 122 TYR A CA 1
ATOM 1023 C C . TYR A 1 122 ? 9.054 -2.993 -9.069 1.00 83.25 122 TYR A C 1
ATOM 1025 O O . TYR A 1 122 ? 9.821 -3.635 -9.784 1.00 83.25 122 TYR A O 1
ATOM 1033 N N . LEU A 1 123 ? 8.517 -1.834 -9.459 1.00 76.50 123 LEU A N 1
ATOM 1034 C CA . LEU A 1 123 ? 8.827 -1.202 -10.743 1.00 76.50 123 LEU A CA 1
ATOM 1035 C C . LEU A 1 123 ? 10.321 -0.907 -10.885 1.00 76.50 123 LEU A C 1
ATOM 1037 O O . LEU A 1 123 ? 10.895 -1.190 -11.932 1.00 76.50 123 LEU A O 1
ATOM 1041 N N . PHE A 1 124 ? 10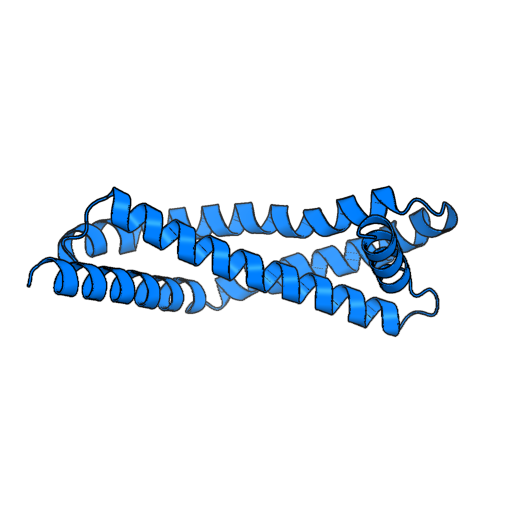.958 -0.403 -9.826 1.00 76.38 124 PHE A N 1
ATOM 1042 C CA . PHE A 1 124 ? 12.399 -0.160 -9.808 1.00 76.38 124 PHE A CA 1
ATOM 1043 C C . PHE A 1 124 ? 13.209 -1.452 -10.010 1.00 76.38 124 PHE A C 1
ATOM 1045 O O . PHE A 1 124 ? 14.182 -1.461 -10.757 1.00 76.38 124 PHE A O 1
ATOM 1052 N N . LEU A 1 125 ? 12.788 -2.570 -9.406 1.00 81.06 125 LEU A N 1
ATOM 1053 C CA . LEU A 1 125 ? 13.441 -3.869 -9.605 1.00 81.06 125 LEU A CA 1
ATOM 1054 C C . LEU A 1 125 ? 13.285 -4.399 -11.036 1.00 81.06 125 LEU A C 1
ATOM 1056 O O . LEU A 1 125 ? 14.259 -4.895 -11.598 1.00 81.06 125 LEU A O 1
ATOM 1060 N N . ILE A 1 126 ? 12.095 -4.292 -11.638 1.00 76.69 126 ILE A N 1
ATOM 1061 C CA . ILE A 1 126 ? 11.902 -4.678 -13.048 1.00 76.69 126 ILE A CA 1
ATOM 1062 C C . ILE A 1 126 ? 12.817 -3.846 -13.950 1.00 76.69 126 ILE A C 1
ATOM 1064 O O . ILE A 1 126 ? 13.462 -4.386 -14.849 1.00 76.69 126 ILE A O 1
ATOM 1068 N N . ASP A 1 127 ? 12.902 -2.550 -13.682 1.00 71.75 127 ASP A N 1
ATOM 1069 C CA . ASP A 1 127 ? 13.691 -1.606 -14.463 1.00 71.75 127 ASP A CA 1
ATOM 1070 C C . ASP A 1 127 ? 15.203 -1.870 -14.379 1.00 71.75 127 ASP A C 1
ATOM 1072 O O . ASP A 1 127 ? 15.912 -1.728 -15.368 1.00 71.75 127 ASP A O 1
ATOM 1076 N N . LEU A 1 128 ? 15.704 -2.347 -13.234 1.00 71.38 128 LEU A N 1
ATOM 1077 C CA . LEU A 1 128 ? 17.099 -2.790 -13.094 1.00 71.38 128 LEU A CA 1
ATOM 1078 C C . LEU A 1 128 ? 17.424 -4.028 -13.940 1.00 71.38 128 LEU A C 1
ATOM 1080 O O . LEU A 1 128 ? 18.567 -4.208 -14.353 1.00 71.38 128 LEU A O 1
ATOM 1084 N N . THR A 1 129 ? 16.4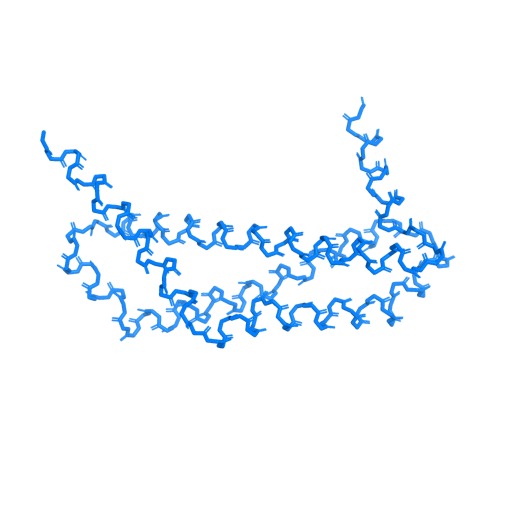41 -4.898 -14.179 1.00 70.44 129 THR A N 1
ATOM 1085 C CA . THR A 1 129 ? 16.639 -6.107 -15.000 1.00 70.44 129 THR A CA 1
ATOM 1086 C C . THR A 1 129 ? 16.598 -5.832 -16.504 1.00 70.44 129 THR A C 1
ATOM 1088 O O . THR A 1 129 ? 17.000 -6.692 -17.286 1.00 70.44 129 THR A O 1
ATOM 1091 N N . HIS A 1 130 ? 16.142 -4.646 -16.918 1.00 66.62 130 HIS A N 1
ATOM 1092 C CA . HIS A 1 130 ? 16.089 -4.216 -18.313 1.00 66.62 130 HIS A CA 1
ATOM 1093 C C . HIS A 1 130 ? 17.200 -3.196 -18.612 1.00 66.62 130 HIS A C 1
ATOM 1095 O O . HIS A 1 130 ? 17.593 -2.411 -17.758 1.00 66.62 130 HIS A O 1
ATOM 1101 N N . GLN A 1 131 ? 17.738 -3.217 -19.837 1.00 59.50 131 GLN A N 1
ATOM 1102 C CA . GLN A 1 131 ? 18.883 -2.373 -20.224 1.00 59.50 131 GLN A CA 1
ATOM 1103 C C . GLN A 1 131 ? 18.557 -0.871 -20.277 1.00 59.50 131 GLN A C 1
ATOM 1105 O O . GLN A 1 131 ? 19.457 -0.039 -20.199 1.00 59.50 131 GLN A O 1
ATOM 1110 N N . GLU A 1 132 ? 17.282 -0.512 -20.407 1.00 61.47 132 GLU A N 1
ATOM 1111 C CA . GLU A 1 132 ? 16.834 0.875 -20.371 1.00 61.47 132 GLU A CA 1
ATOM 1112 C C . GLU A 1 132 ? 16.383 1.191 -18.937 1.00 61.47 132 GLU A C 1
ATOM 1114 O O . GLU A 1 132 ? 15.280 0.838 -18.551 1.00 61.47 132 GLU A O 1
ATOM 1119 N N . HIS A 1 133 ? 17.246 1.805 -18.121 1.00 66.69 133 HIS A N 1
ATOM 1120 C CA . HIS A 1 133 ? 16.962 2.168 -16.719 1.00 66.69 133 HIS A CA 1
ATOM 1121 C C . HIS A 1 133 ? 16.012 3.380 -16.614 1.00 66.69 133 HIS A C 1
ATOM 1123 O O . HIS A 1 133 ? 16.398 4.506 -16.279 1.00 66.69 133 HIS A O 1
ATOM 1129 N N . ILE A 1 134 ? 14.755 3.181 -16.987 1.00 63.09 134 ILE A N 1
ATOM 1130 C CA . ILE A 1 134 ? 13.751 4.221 -17.197 1.00 63.09 134 ILE A CA 1
ATOM 1131 C C . ILE A 1 134 ? 13.241 4.831 -15.887 1.00 63.09 134 ILE A C 1
ATOM 1133 O O . ILE A 1 134 ? 13.147 6.055 -15.759 1.00 63.09 134 ILE A O 1
ATOM 1137 N N . VAL A 1 135 ? 12.884 3.990 -14.919 1.00 61.91 135 VAL A N 1
ATOM 1138 C CA . VAL A 1 135 ? 12.400 4.389 -13.590 1.00 61.91 135 VAL A CA 1
ATOM 1139 C C . VAL A 1 135 ? 13.512 5.120 -12.846 1.00 61.91 135 VAL A C 1
ATOM 1141 O O . VAL A 1 135 ? 13.248 6.124 -12.185 1.00 61.91 135 VAL A O 1
ATOM 1144 N N . GLN A 1 136 ? 14.761 4.686 -13.017 1.00 65.62 136 GLN A N 1
ATOM 1145 C CA . GLN A 1 136 ? 15.928 5.370 -12.460 1.00 65.62 136 GLN A CA 1
ATOM 1146 C C . GLN A 1 136 ? 16.122 6.767 -13.071 1.00 65.62 136 GLN A C 1
ATOM 1148 O O . GLN A 1 136 ? 16.319 7.740 -12.342 1.00 65.62 136 GLN A O 1
ATOM 1153 N N . ASN A 1 137 ? 15.981 6.900 -14.393 1.00 64.00 137 ASN A N 1
ATOM 1154 C CA . ASN A 1 137 ? 16.041 8.196 -15.075 1.00 64.00 137 ASN A CA 1
ATOM 1155 C C . ASN A 1 137 ? 14.895 9.136 -14.664 1.00 64.00 137 ASN A C 1
ATOM 1157 O O . ASN A 1 137 ? 15.110 10.337 -14.507 1.00 64.00 137 ASN A O 1
ATOM 1161 N N . TRP A 1 138 ? 13.693 8.603 -14.434 1.00 65.00 138 TRP A N 1
ATOM 1162 C CA . TRP A 1 138 ? 12.565 9.368 -13.896 1.00 65.00 138 TRP A CA 1
ATOM 1163 C C . TRP A 1 138 ? 12.814 9.838 -12.455 1.00 65.00 138 TRP A C 1
ATOM 1165 O O . TRP A 1 138 ? 12.541 10.995 -12.133 1.00 65.00 138 TRP A O 1
ATOM 1175 N N . PHE A 1 139 ? 13.383 8.981 -11.602 1.00 67.25 139 PHE A N 1
ATOM 1176 C CA . PHE A 1 139 ? 13.745 9.347 -10.230 1.00 67.25 139 PHE A CA 1
ATOM 1177 C C . PHE A 1 139 ? 14.789 10.473 -10.217 1.00 67.25 139 PHE A C 1
ATOM 1179 O O . PHE A 1 139 ? 14.616 11.467 -9.514 1.00 67.25 139 PHE A O 1
ATOM 1186 N N . ASN A 1 140 ? 15.809 10.365 -11.074 1.00 67.06 140 ASN A N 1
ATOM 1187 C CA . ASN A 1 140 ? 16.839 11.391 -11.246 1.00 67.06 140 ASN A CA 1
ATOM 1188 C C . ASN A 1 140 ? 16.252 12.726 -11.739 1.00 67.06 140 ASN A C 1
ATOM 1190 O O . ASN A 1 140 ? 16.620 13.787 -11.233 1.00 67.06 140 ASN A O 1
ATOM 1194 N N . PHE A 1 141 ? 15.305 12.687 -12.683 1.00 65.81 141 PHE A N 1
ATOM 1195 C CA . PHE A 1 141 ? 14.592 13.875 -13.163 1.00 65.81 141 PHE A CA 1
ATOM 1196 C C . PHE A 1 141 ? 13.813 14.572 -12.039 1.00 65.81 141 PHE A C 1
ATOM 1198 O O . PHE A 1 141 ? 13.899 15.788 -11.899 1.00 65.81 141 PHE A O 1
ATOM 1205 N N . ILE A 1 142 ? 13.104 13.821 -11.191 1.00 65.31 142 ILE A N 1
ATOM 1206 C CA . ILE A 1 142 ? 12.384 14.400 -10.046 1.00 65.31 142 ILE A CA 1
ATOM 1207 C C . ILE A 1 142 ? 13.350 15.032 -9.047 1.00 65.31 142 ILE A C 1
ATOM 1209 O O . ILE A 1 142 ? 13.092 16.135 -8.570 1.00 65.31 142 ILE A O 1
ATOM 1213 N N . THR A 1 143 ? 14.469 14.371 -8.745 1.00 64.75 143 THR A N 1
ATOM 1214 C CA . THR A 1 143 ? 15.463 14.931 -7.820 1.00 64.75 143 THR A CA 1
ATOM 1215 C C . THR A 1 143 ? 16.116 16.203 -8.364 1.00 64.75 143 THR A C 1
ATOM 1217 O O . THR A 1 143 ? 16.371 17.121 -7.590 1.00 64.75 143 THR A O 1
ATOM 1220 N N . LEU A 1 144 ? 16.304 16.303 -9.685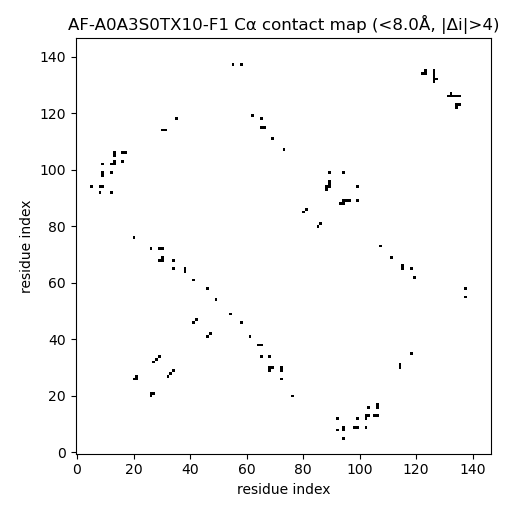 1.00 62.66 144 LEU A N 1
ATOM 1221 C CA . LEU A 1 144 ? 16.788 17.514 -10.360 1.00 62.66 144 LEU A CA 1
ATOM 1222 C C . LEU A 1 144 ? 15.806 18.687 -10.257 1.00 62.66 144 LEU A C 1
ATOM 1224 O O . LEU A 1 144 ? 16.243 19.821 -10.146 1.00 62.66 144 LEU A O 1
ATOM 1228 N N . PHE A 1 145 ? 14.496 18.427 -10.259 1.00 58.19 145 PHE A N 1
ATOM 1229 C CA . PHE A 1 145 ? 13.468 19.454 -10.032 1.00 58.19 145 PHE A CA 1
ATOM 1230 C C . PHE A 1 145 ? 13.311 19.860 -8.559 1.00 58.19 145 PHE A C 1
ATOM 1232 O O . PHE A 1 145 ? 12.647 20.852 -8.269 1.00 58.19 145 PHE A O 1
ATOM 1239 N N . SER A 1 146 ? 13.864 19.075 -7.628 1.00 55.78 146 SER A N 1
ATOM 1240 C CA . SER A 1 146 ? 13.825 19.361 -6.187 1.00 55.78 146 SER A CA 1
ATOM 1241 C C . SER A 1 146 ? 15.018 20.183 -5.679 1.00 55.78 146 SER A C 1
ATOM 1243 O O . SER A 1 146 ? 15.043 20.523 -4.495 1.00 55.78 146 SER A O 1
ATOM 1245 N N . GLN A 1 147 ? 15.987 20.473 -6.554 1.00 47.22 147 GLN A N 1
ATOM 1246 C CA . GLN A 1 147 ? 17.095 21.408 -6.328 1.00 47.22 147 GLN A CA 1
ATOM 1247 C C . GLN A 1 147 ? 16.763 22.773 -6.929 1.00 47.22 147 GLN A C 1
ATOM 1249 O O . GLN A 1 147 ? 17.138 23.780 -6.289 1.00 47.22 147 GLN A O 1
#

Solvent-accessible surface area (backbone atoms only — not comparable to full-atom values): 8269 Å² total; per-residue (Å²): 117,70,66,64,52,52,52,53,48,50,53,49,49,41,54,50,49,53,55,58,61,71,62,46,72,66,47,50,41,56,64,46,52,50,42,50,55,50,51,52,50,46,43,68,70,46,45,62,66,50,52,84,67,70,50,68,71,59,56,63,57,59,71,48,53,55,58,57,47,49,54,55,48,54,51,49,52,50,58,62,29,63,79,64,44,54,66,53,45,46,67,72,65,72,52,53,72,67,58,52,52,51,40,52,50,54,52,53,48,54,53,50,51,54,44,53,54,51,51,54,51,49,51,44,54,57,24,70,76,39,94,67,52,54,58,60,52,50,52,51,52,54,54,61,73,73,108

Secondary structure (DSSP, 8-state):
-HHHHHHHHHHHHHHHHHHHHTT-HHHHIIIIIHHHHHHHHHIIIIIHHHHTTT-HHHHHHHTTHHHHHHHHHHHHHHHHHHTTTHHHHHHHS---HHHHHHHHHHHHHHHHHHHHHHHHHHHHHHHHHSSS-HHHHHHHHHHHHT-

Sequence (147 aa):
MKISQNYKMFNRCISYMFKTILKTSQTYIYMVVAPIILITFVYFFWYQQMLKTSRYIMISSFTIIPALFLLFLGSFIICEWRDSVFLKYLKNFGLNKLQFMAALLIVLFTITFAIIWLIVGYLFLIDLTHQEHIVQNWFNFITLFSQ